Protein AF-A0A960RIA2-F1 (afdb_monomer_lite)

Sequence (87 aa):
MKNALNAPLAQIQQLKDGFGLALAVLFMFGFFWGVIKIWSGANAISKGDPDGKAGIVAGIIIAAAATIMGALFSIFGLEDAIITPRF

Radius of gyration: 19.86 Å; chains: 1; bounding box: 48×22×61 Å

Structure (mmCIF, N/CA/C/O backbone):
data_AF-A0A960RIA2-F1
#
_entry.id   AF-A0A960RIA2-F1
#
loop_
_atom_site.group_PDB
_atom_site.id
_atom_site.type_symbol
_atom_site.label_atom_id
_atom_site.label_alt_id
_atom_site.label_comp_id
_atom_site.label_asym_id
_atom_site.label_entity_id
_atom_site.label_seq_id
_atom_site.pdbx_PDB_ins_code
_atom_site.Cartn_x
_atom_site.Cartn_y
_atom_site.Cartn_z
_atom_site.occupancy
_atom_site.B_iso_or_equiv
_atom_site.auth_seq_id
_atom_site.auth_comp_id
_atom_site.auth_asym_id
_atom_site.auth_atom_id
_atom_site.pdbx_PDB_model_num
ATOM 1 N N . MET A 1 1 ? -23.107 -2.398 39.018 1.00 52.28 1 MET A N 1
ATOM 2 C CA . MET A 1 1 ? -21.777 -2.967 38.689 1.00 52.28 1 MET A CA 1
ATOM 3 C C . MET A 1 1 ? -21.601 -3.330 37.209 1.00 52.28 1 MET A C 1
ATOM 5 O O . MET A 1 1 ? -20.479 -3.254 36.738 1.00 52.28 1 MET A O 1
ATOM 9 N N . LYS A 1 2 ? -22.665 -3.635 36.443 1.00 52.56 2 LYS A N 1
ATOM 10 C CA . LYS A 1 2 ? -22.576 -3.936 34.996 1.00 52.56 2 LYS A CA 1
ATOM 11 C C . LYS A 1 2 ? -22.018 -2.783 34.130 1.00 52.56 2 LYS A C 1
ATOM 13 O O . LYS A 1 2 ? -21.365 -3.043 33.136 1.00 52.56 2 LYS A O 1
ATOM 18 N N . ASN A 1 3 ? -22.177 -1.524 34.549 1.00 55.19 3 ASN A N 1
ATOM 19 C CA . ASN A 1 3 ? -21.758 -0.359 33.752 1.00 55.19 3 ASN A CA 1
ATOM 20 C C . ASN A 1 3 ? -20.242 -0.081 33.782 1.00 55.19 3 ASN A C 1
ATOM 22 O O . ASN A 1 3 ? -19.724 0.540 32.861 1.00 55.19 3 ASN A O 1
ATOM 26 N N . ALA A 1 4 ? -19.519 -0.544 34.809 1.00 58.03 4 ALA A N 1
ATOM 27 C CA . ALA A 1 4 ? -18.082 -0.283 34.949 1.00 58.03 4 ALA A CA 1
ATOM 28 C C . ALA A 1 4 ? -17.221 -1.141 34.003 1.00 58.03 4 ALA A C 1
ATOM 30 O O . ALA A 1 4 ? -16.119 -0.741 33.648 1.00 58.03 4 ALA A O 1
ATOM 31 N N . LEU A 1 5 ? -17.738 -2.294 33.563 1.00 57.25 5 LEU A N 1
ATOM 32 C CA . LEU A 1 5 ? -17.084 -3.167 32.583 1.00 57.25 5 LEU A CA 1
ATOM 33 C C . LEU A 1 5 ? -17.322 -2.706 31.134 1.00 57.25 5 LEU A C 1
ATOM 35 O O . LEU A 1 5 ? -16.544 -3.051 30.253 1.00 57.25 5 LEU A O 1
ATOM 39 N N . ASN A 1 6 ? -18.345 -1.883 30.881 1.00 60.22 6 ASN A N 1
ATOM 40 C CA . ASN A 1 6 ? -18.683 -1.421 29.531 1.00 60.22 6 ASN A CA 1
ATOM 41 C C . ASN A 1 6 ? -17.789 -0.267 29.053 1.00 60.22 6 ASN A C 1
ATOM 43 O O . ASN A 1 6 ? -17.493 -0.183 27.866 1.00 60.22 6 ASN A O 1
ATOM 47 N N . ALA A 1 7 ? -17.329 0.596 29.962 1.00 65.62 7 ALA A N 1
ATOM 48 C CA . ALA A 1 7 ? -16.423 1.699 29.638 1.00 65.62 7 ALA A CA 1
ATOM 49 C C . ALA A 1 7 ? -15.071 1.239 29.040 1.00 65.62 7 ALA A C 1
ATOM 51 O O . ALA A 1 7 ? -14.708 1.741 27.975 1.00 65.62 7 ALA A O 1
ATOM 52 N N . PRO A 1 8 ? -14.343 0.266 29.634 1.00 71.19 8 PRO A N 1
ATOM 53 C CA . PRO A 1 8 ? -13.093 -0.212 29.045 1.00 71.19 8 PRO A CA 1
ATOM 54 C C . PRO A 1 8 ? -13.321 -0.954 27.721 1.00 71.19 8 PRO A C 1
ATOM 56 O O . PRO A 1 8 ? -12.524 -0.811 26.799 1.00 71.19 8 PRO A O 1
ATOM 59 N N . LEU A 1 9 ? -14.425 -1.696 27.582 1.00 69.25 9 LEU A N 1
ATOM 60 C CA . LEU A 1 9 ? -14.758 -2.390 26.333 1.00 69.25 9 LEU A CA 1
ATOM 61 C C . LEU A 1 9 ? -15.080 -1.411 25.192 1.00 69.25 9 LEU A C 1
ATOM 63 O O . LEU A 1 9 ? -14.612 -1.610 24.072 1.00 69.25 9 LEU A O 1
ATOM 67 N N . ALA A 1 10 ? -15.808 -0.328 25.475 1.00 72.25 10 ALA A N 1
ATOM 68 C CA . ALA A 1 10 ? -16.108 0.719 24.497 1.00 72.25 10 ALA A CA 1
ATOM 69 C C . ALA A 1 10 ? -14.843 1.461 24.032 1.00 72.25 10 ALA A C 1
ATOM 71 O O . ALA A 1 10 ? -14.673 1.704 22.838 1.00 72.25 10 ALA A O 1
ATOM 72 N 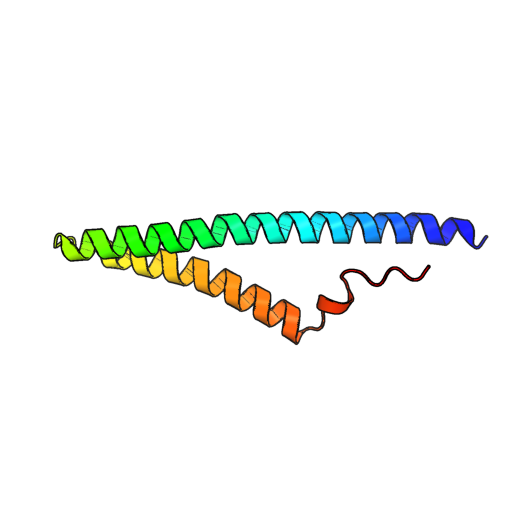N . GLN A 1 11 ? -13.919 1.757 24.953 1.00 75.19 11 GLN A N 1
ATOM 73 C CA . GLN A 1 11 ? -12.638 2.387 24.619 1.00 75.19 11 GLN A CA 1
ATOM 74 C C . GLN A 1 11 ? -11.762 1.475 23.744 1.00 75.19 11 GLN A C 1
ATOM 76 O O . GLN A 1 11 ? -11.133 1.943 22.795 1.00 75.19 11 GLN A O 1
ATOM 81 N N . ILE A 1 12 ? -11.749 0.168 24.029 1.00 78.19 12 ILE A N 1
ATOM 82 C CA . ILE A 1 12 ? -11.035 -0.822 23.212 1.00 78.19 12 ILE A CA 1
ATOM 83 C C . ILE A 1 12 ? -11.645 -0.911 21.809 1.00 78.19 12 ILE A C 1
ATOM 85 O O . ILE A 1 12 ? -10.895 -0.982 20.837 1.00 78.19 12 ILE A O 1
ATOM 89 N N . GLN A 1 13 ? -12.975 -0.881 21.681 1.00 78.56 13 GLN A N 1
ATOM 90 C CA . GLN A 1 13 ? -13.629 -0.917 20.370 1.00 78.56 13 GLN A CA 1
ATOM 91 C C . GLN A 1 13 ? -13.298 0.328 19.540 1.00 78.56 13 GLN A C 1
ATOM 93 O O . GLN A 1 13 ? -12.860 0.204 18.401 1.00 78.56 13 GLN A O 1
ATOM 98 N N . GLN A 1 14 ? -13.393 1.519 20.136 1.00 79.62 14 GLN A N 1
ATOM 99 C CA . GLN A 1 14 ? -13.049 2.770 19.458 1.00 79.62 14 GLN A CA 1
ATOM 100 C C . GLN A 1 14 ? -11.576 2.809 19.015 1.00 79.62 14 GLN A C 1
ATOM 102 O O . GLN A 1 14 ? -11.260 3.310 17.935 1.00 79.62 14 GLN A O 1
ATOM 107 N N . LEU A 1 15 ? -10.667 2.257 19.828 1.00 79.81 15 LEU A N 1
ATOM 108 C CA . LEU A 1 15 ? -9.2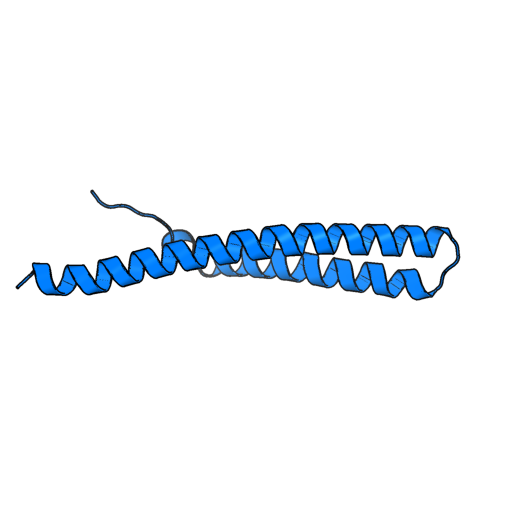54 2.139 19.472 1.00 79.81 15 LEU A CA 1
ATOM 109 C C . LEU A 1 15 ? -9.041 1.186 18.288 1.00 79.81 15 LEU A C 1
ATOM 111 O O . LEU A 1 15 ? -8.265 1.504 17.389 1.00 79.81 15 LEU A O 1
ATOM 115 N N . LYS A 1 16 ? -9.734 0.041 18.271 1.00 77.06 16 LYS A N 1
ATOM 116 C CA . LYS A 1 16 ? -9.683 -0.916 17.155 1.00 77.06 16 LYS A CA 1
ATOM 117 C C . LYS A 1 16 ? -10.198 -0.297 15.859 1.00 77.06 16 LYS A C 1
ATOM 119 O O . LYS A 1 16 ? -9.526 -0.417 14.838 1.00 77.06 16 LYS A O 1
ATOM 124 N N . ASP A 1 17 ? -11.326 0.406 15.915 1.00 80.69 17 ASP A N 1
ATOM 125 C CA . ASP A 1 17 ? -11.923 1.057 14.746 1.00 80.69 17 ASP A CA 1
ATOM 126 C C . ASP A 1 17 ? -10.993 2.152 14.193 1.00 80.69 17 ASP A C 1
ATOM 128 O O . ASP A 1 17 ? -10.725 2.206 12.991 1.00 80.69 17 ASP A O 1
ATOM 132 N N . GLY A 1 18 ? -10.426 2.984 15.077 1.00 82.00 18 GLY A N 1
ATOM 133 C CA . GLY A 1 18 ? -9.457 4.016 14.697 1.00 82.00 18 GLY A CA 1
ATOM 134 C C .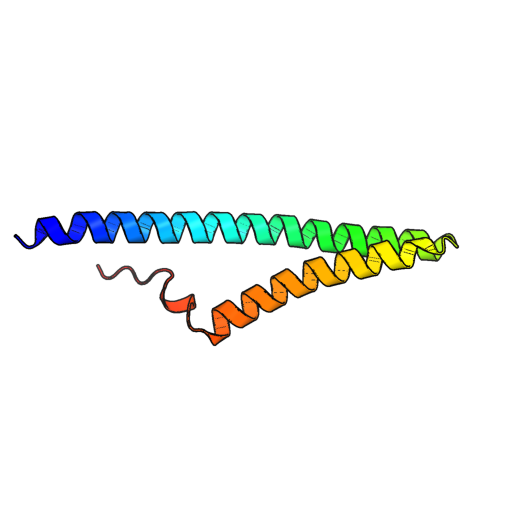 GLY A 1 18 ? -8.163 3.441 14.113 1.00 82.00 18 GLY A C 1
ATOM 135 O O . GLY A 1 18 ? -7.648 3.956 13.120 1.00 82.00 18 GLY A O 1
ATOM 136 N N . PHE A 1 19 ? -7.658 2.345 14.683 1.00 82.56 19 PHE A N 1
ATOM 137 C CA . PHE A 1 19 ? -6.476 1.648 14.175 1.00 82.56 19 PHE A CA 1
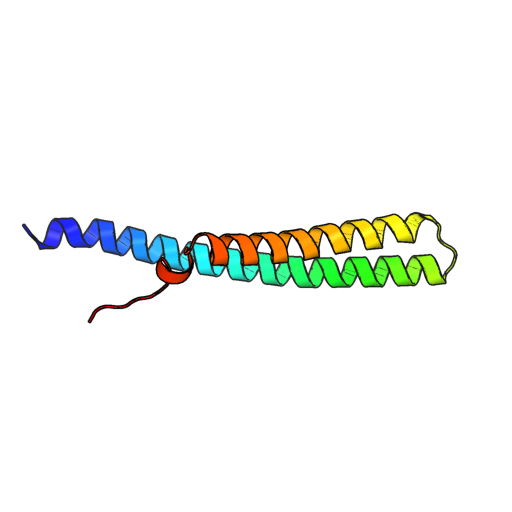ATOM 138 C C . PHE A 1 19 ? -6.735 0.987 12.814 1.00 82.56 19 PHE A C 1
ATOM 140 O O . PHE A 1 19 ? -5.902 1.099 11.916 1.00 82.56 19 PHE A O 1
ATOM 147 N N . GLY A 1 20 ? -7.904 0.364 12.629 1.00 80.19 20 GLY A N 1
ATOM 148 C CA . GLY A 1 20 ? -8.327 -0.209 11.350 1.00 80.19 20 GLY A CA 1
ATOM 149 C C . GLY A 1 20 ? -8.433 0.848 10.250 1.00 80.19 20 GLY A C 1
ATOM 150 O O . GLY A 1 20 ? -7.891 0.658 9.161 1.00 80.19 20 GLY A O 1
ATOM 151 N N . LEU A 1 21 ? -9.039 2.001 10.553 1.00 81.50 21 LEU A N 1
ATOM 152 C CA . LEU A 1 21 ? -9.097 3.145 9.636 1.00 81.50 21 LEU A CA 1
ATOM 153 C C . LEU A 1 21 ? -7.702 3.672 9.279 1.00 81.50 21 LEU A C 1
ATOM 155 O O . LEU A 1 21 ? -7.411 3.887 8.102 1.00 81.50 21 LEU A O 1
ATOM 159 N N . ALA A 1 22 ? -6.822 3.848 10.267 1.00 83.62 22 ALA A N 1
ATOM 160 C CA . ALA A 1 22 ? -5.457 4.315 10.031 1.00 83.62 22 ALA A CA 1
ATOM 161 C C . ALA A 1 22 ? -4.654 3.335 9.159 1.00 83.62 22 ALA A C 1
ATOM 163 O O . ALA A 1 22 ? -3.965 3.757 8.228 1.00 83.62 22 ALA A O 1
ATOM 164 N N . LEU A 1 23 ? -4.778 2.030 9.418 1.00 83.06 23 LEU A N 1
ATOM 165 C CA . LEU A 1 23 ? -4.158 0.987 8.602 1.00 83.06 23 LEU A CA 1
ATOM 166 C C . LEU A 1 23 ? -4.696 0.986 7.171 1.00 83.06 23 LEU A C 1
ATOM 168 O O . LEU A 1 23 ? -3.904 0.921 6.233 1.00 83.06 23 LEU A O 1
ATOM 172 N N . ALA A 1 24 ? -6.013 1.095 6.988 1.00 80.31 24 ALA A N 1
ATOM 173 C CA . ALA A 1 24 ? -6.626 1.145 5.663 1.00 80.31 24 ALA A CA 1
ATOM 174 C C . ALA A 1 24 ? -6.101 2.336 4.846 1.00 80.31 24 ALA A C 1
ATOM 176 O O . ALA A 1 24 ? -5.722 2.183 3.683 1.00 80.31 24 ALA A O 1
ATOM 177 N N . VAL A 1 25 ? -6.000 3.508 5.476 1.00 86.12 25 VAL A N 1
ATOM 178 C CA . VAL A 1 25 ? -5.430 4.710 4.856 1.00 86.12 25 VAL A CA 1
ATOM 179 C C . VAL A 1 25 ? -3.954 4.500 4.498 1.00 86.12 25 VAL A C 1
ATOM 181 O O . VAL A 1 25 ? -3.539 4.825 3.384 1.00 86.12 25 VAL A O 1
ATOM 184 N N . LEU A 1 26 ? -3.162 3.911 5.398 1.00 85.88 26 LEU A N 1
ATOM 185 C CA . LEU A 1 26 ? -1.745 3.632 5.157 1.00 85.88 26 LEU A CA 1
ATOM 186 C C . LEU A 1 26 ? -1.539 2.654 3.989 1.00 85.88 26 LEU A C 1
ATOM 188 O O . LEU A 1 26 ? -0.695 2.903 3.126 1.00 85.88 26 LEU A O 1
ATOM 192 N N . PHE A 1 27 ? -2.342 1.589 3.911 1.00 82.19 27 PHE A N 1
ATOM 193 C CA . PHE A 1 27 ? -2.314 0.657 2.782 1.00 82.19 27 PHE A CA 1
ATOM 194 C C . PHE A 1 27 ? -2.726 1.320 1.473 1.00 82.19 27 PHE A C 1
ATOM 196 O O . PHE A 1 27 ? -2.082 1.080 0.453 1.00 82.19 27 PHE A O 1
ATOM 203 N N . MET A 1 28 ? -3.741 2.184 1.493 1.00 84.50 28 MET A N 1
ATOM 204 C CA . MET A 1 28 ? -4.175 2.923 0.310 1.00 84.50 28 MET A CA 1
ATOM 205 C C . MET A 1 28 ? -3.035 3.786 -0.250 1.00 84.50 28 MET A C 1
ATOM 207 O O . MET A 1 28 ? -2.684 3.655 -1.423 1.00 84.50 28 MET A O 1
ATOM 211 N N . PHE A 1 29 ? -2.392 4.608 0.585 1.00 87.69 29 PHE A N 1
ATOM 212 C CA . PHE A 1 29 ? -1.251 5.423 0.153 1.00 87.69 29 PHE A CA 1
ATOM 213 C C . PHE A 1 29 ? -0.052 4.575 -0.289 1.00 87.69 29 PHE A C 1
ATOM 215 O O . PHE A 1 29 ? 0.568 4.881 -1.310 1.00 87.69 29 PHE A O 1
ATOM 222 N N . GLY A 1 30 ? 0.258 3.501 0.444 1.00 87.12 30 GLY A N 1
ATOM 223 C CA . GLY A 1 30 ? 1.339 2.576 0.101 1.00 87.12 30 GLY A CA 1
ATOM 224 C C . GLY A 1 30 ? 1.119 1.891 -1.248 1.00 87.12 30 GLY A C 1
ATOM 225 O O . GLY A 1 30 ? 2.046 1.812 -2.052 1.00 87.12 30 GLY A O 1
ATOM 226 N N . PHE A 1 31 ? -0.112 1.467 -1.539 1.00 83.88 31 PHE A N 1
ATOM 227 C CA . PHE A 1 31 ? -0.469 0.826 -2.802 1.00 83.88 31 PHE A CA 1
ATOM 228 C C . PHE A 1 31 ? -0.264 1.763 -3.997 1.00 83.88 31 PHE A C 1
ATOM 230 O O . PHE A 1 31 ? 0.428 1.395 -4.949 1.00 83.88 31 PHE A O 1
ATOM 237 N N . PHE A 1 32 ? -0.776 2.998 -3.928 1.00 87.94 32 PHE A N 1
ATOM 238 C CA . PHE A 1 32 ? -0.558 3.987 -4.990 1.00 87.94 32 PHE A CA 1
ATOM 239 C C . PHE A 1 32 ? 0.933 4.290 -5.194 1.00 87.94 32 PHE A C 1
ATOM 241 O O . PHE A 1 32 ? 1.401 4.345 -6.333 1.00 87.94 32 PHE A O 1
ATOM 248 N N . TRP A 1 33 ? 1.706 4.404 -4.110 1.00 87.19 33 TRP A N 1
ATOM 249 C CA . TRP A 1 33 ? 3.163 4.557 -4.183 1.00 87.19 33 TRP A CA 1
ATOM 250 C C . TRP A 1 33 ? 3.864 3.364 -4.842 1.00 87.19 33 TRP A C 1
ATOM 252 O O . TRP A 1 33 ? 4.800 3.553 -5.624 1.00 87.19 33 TRP A O 1
ATOM 262 N N . GLY A 1 34 ? 3.407 2.144 -4.554 1.00 87.00 34 GLY A N 1
ATOM 263 C CA . GLY A 1 34 ? 3.875 0.925 -5.207 1.00 87.00 34 GLY A CA 1
ATOM 264 C C . GLY A 1 34 ? 3.658 0.983 -6.718 1.00 87.00 34 GLY A C 1
ATOM 265 O O . GLY A 1 34 ? 4.617 0.835 -7.476 1.00 87.00 34 GLY A O 1
ATOM 266 N N . VAL A 1 35 ? 2.434 1.296 -7.157 1.00 88.06 35 VAL A N 1
ATOM 267 C CA . VAL A 1 35 ? 2.081 1.422 -8.585 1.00 88.06 35 VAL A CA 1
ATOM 268 C C . VAL A 1 35 ? 2.938 2.481 -9.286 1.00 88.06 35 VAL A C 1
ATOM 270 O O . VAL A 1 35 ? 3.488 2.212 -10.355 1.00 88.06 35 VAL A O 1
ATOM 273 N N . ILE A 1 36 ? 3.123 3.656 -8.670 1.00 91.00 36 ILE A N 1
ATOM 274 C CA . ILE A 1 36 ? 3.961 4.731 -9.226 1.00 91.00 36 ILE A CA 1
ATOM 275 C C . ILE A 1 36 ? 5.412 4.266 -9.402 1.00 91.00 36 ILE A C 1
ATOM 277 O O . ILE A 1 36 ? 6.009 4.525 -10.448 1.00 91.00 36 ILE A O 1
ATOM 281 N N . LYS A 1 37 ? 5.989 3.549 -8.427 1.00 88.44 37 LYS A N 1
ATOM 282 C CA . LYS A 1 37 ? 7.352 3.006 -8.563 1.00 88.44 37 LYS A CA 1
ATOM 283 C C . LYS A 1 37 ? 7.465 1.963 -9.670 1.00 88.44 37 LYS A C 1
ATOM 285 O O . LYS A 1 37 ? 8.448 2.001 -10.409 1.00 88.44 37 LYS A O 1
ATOM 290 N N . ILE A 1 38 ? 6.480 1.069 -9.807 1.00 88.62 38 ILE A N 1
ATOM 291 C CA . ILE A 1 38 ? 6.456 0.083 -10.901 1.00 88.62 38 ILE A CA 1
ATOM 292 C C . ILE A 1 38 ? 6.455 0.810 -12.242 1.00 88.62 38 ILE A C 1
ATOM 294 O O . ILE A 1 38 ? 7.267 0.500 -13.113 1.00 88.62 38 ILE A O 1
ATOM 298 N N . TRP A 1 39 ? 5.586 1.810 -12.394 1.00 87.44 39 TRP A N 1
ATOM 299 C CA . TRP A 1 39 ? 5.482 2.561 -13.638 1.00 87.44 39 TRP A CA 1
ATOM 300 C C . TRP A 1 39 ? 6.749 3.372 -13.939 1.00 87.44 39 TRP A C 1
ATOM 302 O O . TRP A 1 39 ? 7.257 3.326 -15.059 1.00 87.44 39 TRP A O 1
ATOM 312 N N . SER A 1 40 ? 7.309 4.052 -12.936 1.00 87.50 40 SER A N 1
ATOM 313 C CA . SER A 1 40 ? 8.568 4.795 -13.063 1.00 87.50 40 SER A CA 1
ATOM 314 C C . SER A 1 40 ? 9.734 3.878 -13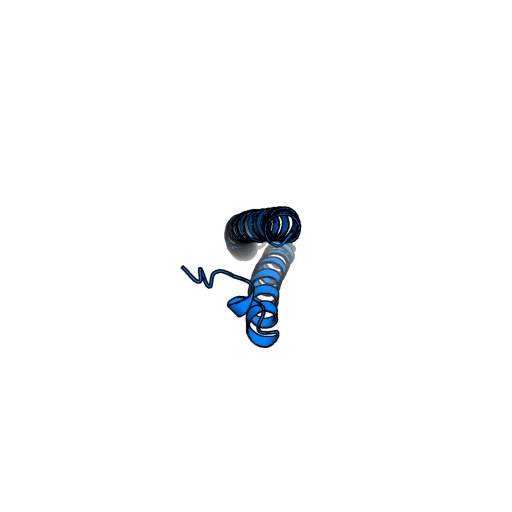.452 1.00 87.50 40 SER A C 1
ATOM 316 O O . SER A 1 40 ? 10.471 4.178 -14.391 1.00 87.50 40 SER A O 1
ATOM 318 N N . GLY A 1 41 ? 9.848 2.711 -12.808 1.00 86.00 41 GLY A N 1
ATOM 319 C CA . GLY A 1 41 ? 10.850 1.703 -13.149 1.00 86.00 41 GLY A CA 1
ATOM 320 C C . GLY A 1 41 ? 10.676 1.151 -14.567 1.00 86.00 41 GLY A C 1
ATOM 321 O O . GLY A 1 41 ? 11.649 1.054 -15.311 1.00 86.00 41 GLY A O 1
ATOM 322 N N . ALA A 1 42 ? 9.439 0.871 -14.991 1.00 86.38 42 ALA A N 1
ATOM 323 C CA . ALA A 1 42 ? 9.140 0.433 -16.357 1.00 86.38 42 ALA A CA 1
ATOM 324 C C . ALA A 1 42 ? 9.502 1.499 -17.405 1.00 86.38 42 ALA A C 1
ATOM 326 O O . ALA A 1 42 ? 10.095 1.181 -18.437 1.00 86.38 42 ALA A O 1
ATOM 327 N N . ASN A 1 43 ? 9.211 2.770 -17.118 1.00 86.00 43 ASN A N 1
ATOM 328 C CA . ASN A 1 43 ? 9.582 3.894 -17.974 1.00 86.00 43 ASN A CA 1
ATOM 329 C C . ASN A 1 43 ? 11.110 4.067 -18.063 1.00 86.00 43 ASN A C 1
ATOM 331 O O . ASN A 1 43 ? 11.630 4.326 -19.145 1.00 86.00 43 ASN A O 1
ATOM 335 N N . ALA A 1 44 ? 11.848 3.872 -16.967 1.00 86.06 44 ALA A N 1
ATOM 336 C CA . ALA A 1 44 ? 13.313 3.901 -16.970 1.00 86.06 44 ALA A CA 1
ATOM 337 C C . ALA A 1 44 ? 13.911 2.763 -17.824 1.00 86.06 44 ALA A C 1
ATOM 339 O O . ALA A 1 44 ? 14.755 3.022 -18.682 1.00 86.06 44 ALA A O 1
ATOM 340 N N . ILE A 1 45 ? 13.383 1.536 -17.704 1.00 85.56 45 ILE A N 1
ATOM 341 C CA . ILE A 1 45 ? 13.786 0.409 -18.569 1.00 85.56 45 ILE A CA 1
ATOM 342 C C . ILE A 1 45 ? 13.530 0.727 -20.047 1.00 85.56 45 ILE A C 1
ATOM 344 O O . ILE A 1 45 ? 14.391 0.459 -20.883 1.00 85.56 45 ILE A O 1
ATOM 348 N N . SER A 1 46 ? 12.387 1.339 -20.386 1.00 81.50 46 SER A N 1
ATOM 349 C CA . SER A 1 46 ? 12.085 1.710 -21.781 1.00 81.50 46 SER A CA 1
ATOM 350 C C . SER A 1 46 ? 13.044 2.749 -22.374 1.00 81.50 46 SER A C 1
ATOM 352 O O . SER A 1 46 ? 13.150 2.857 -23.593 1.00 81.50 46 SER A O 1
ATOM 354 N N . LYS A 1 47 ? 13.768 3.487 -21.524 1.00 84.25 47 LYS A N 1
ATOM 355 C CA . LYS A 1 47 ? 14.766 4.494 -21.914 1.00 84.25 47 LYS A CA 1
ATOM 356 C C . LYS A 1 47 ? 16.197 3.948 -21.937 1.00 84.25 47 LYS A C 1
ATOM 358 O O . LYS A 1 47 ? 17.122 4.705 -22.215 1.00 84.25 47 LYS A O 1
ATOM 363 N N . GLY A 1 48 ? 16.380 2.655 -21.667 1.00 80.19 48 GLY A N 1
ATOM 364 C CA . GLY A 1 48 ? 17.688 2.001 -21.652 1.00 80.19 48 GLY A CA 1
ATOM 365 C C . GLY A 1 48 ? 18.446 2.126 -20.329 1.00 80.19 48 GLY A C 1
ATOM 366 O O . GLY A 1 48 ? 19.624 1.784 -20.296 1.00 80.19 48 GLY A O 1
ATOM 367 N N . ASP A 1 49 ? 17.794 2.584 -19.254 1.00 83.06 49 ASP A N 1
ATOM 368 C CA . ASP A 1 49 ? 18.398 2.684 -17.924 1.00 83.06 49 ASP A CA 1
ATOM 369 C C . ASP A 1 49 ? 18.380 1.310 -17.210 1.00 83.06 49 ASP A C 1
ATOM 371 O O . ASP A 1 49 ? 17.293 0.780 -16.921 1.00 83.06 49 ASP A O 1
ATOM 375 N N . PRO A 1 50 ? 19.550 0.708 -16.911 1.00 72.12 50 PRO A N 1
ATOM 376 C CA . PRO A 1 50 ? 19.641 -0.567 -16.198 1.00 72.12 50 PRO A CA 1
ATOM 377 C C . PRO A 1 50 ? 19.017 -0.532 -14.794 1.00 72.12 50 PRO A C 1
ATOM 379 O O . PRO A 1 50 ? 18.525 -1.567 -14.323 1.00 72.12 50 PRO A O 1
ATOM 382 N N . ASP A 1 51 ? 18.976 0.641 -14.153 1.00 77.50 51 ASP A N 1
ATOM 383 C CA . ASP A 1 51 ? 18.504 0.813 -12.774 1.00 77.50 51 ASP A CA 1
ATOM 384 C C . ASP A 1 51 ? 16.970 0.787 -12.661 1.00 77.50 51 ASP A C 1
ATOM 386 O O . ASP A 1 51 ? 16.411 0.588 -11.576 1.00 77.50 51 ASP A O 1
ATOM 390 N N . GLY A 1 52 ? 16.249 0.865 -13.787 1.00 73.75 52 GLY A N 1
ATOM 391 C CA . GLY A 1 52 ? 14.784 0.789 -13.816 1.00 73.75 52 GLY A CA 1
ATOM 392 C C . GLY A 1 52 ? 14.213 -0.517 -13.240 1.00 73.75 52 GLY A C 1
ATOM 393 O O . GLY A 1 52 ? 13.098 -0.538 -12.708 1.00 73.75 52 GLY A O 1
ATOM 394 N N . LYS A 1 53 ? 15.002 -1.602 -13.243 1.00 79.19 53 LYS A N 1
ATOM 395 C CA . LYS A 1 53 ? 14.634 -2.887 -12.620 1.00 79.19 53 LYS A CA 1
ATOM 396 C C . LYS A 1 53 ? 14.453 -2.759 -11.105 1.00 79.19 53 LYS A C 1
ATOM 398 O O . LYS A 1 53 ? 13.525 -3.355 -10.558 1.00 79.19 53 LYS A O 1
ATOM 403 N N . ALA A 1 54 ? 15.280 -1.954 -10.437 1.00 82.62 54 ALA A N 1
ATOM 404 C CA . ALA A 1 54 ? 15.183 -1.739 -8.995 1.00 82.62 54 ALA A CA 1
ATOM 405 C C . ALA A 1 54 ? 13.883 -1.008 -8.619 1.00 82.62 54 ALA A C 1
ATOM 407 O O . ALA A 1 54 ? 13.248 -1.352 -7.621 1.00 82.62 54 ALA A O 1
ATOM 408 N N . GLY A 1 55 ? 13.436 -0.060 -9.453 1.00 80.06 55 GLY A N 1
ATOM 409 C CA . GLY A 1 55 ? 12.155 0.634 -9.285 1.00 80.06 55 GLY A CA 1
ATOM 410 C C . GLY A 1 55 ? 10.949 -0.307 -9.376 1.00 80.06 55 GLY A C 1
ATOM 411 O O . GLY A 1 55 ? 10.060 -0.254 -8.524 1.00 80.06 55 GLY A O 1
ATOM 412 N N . ILE A 1 56 ? 10.961 -1.229 -10.347 1.00 84.56 56 ILE A N 1
ATOM 413 C CA . ILE A 1 56 ? 9.918 -2.256 -10.498 1.00 84.56 56 ILE A CA 1
ATOM 414 C C . ILE A 1 56 ? 9.904 -3.204 -9.301 1.00 84.56 56 ILE A C 1
ATOM 416 O O . ILE A 1 56 ? 8.848 -3.414 -8.708 1.00 84.56 56 ILE A O 1
ATOM 420 N N . VAL A 1 57 ? 11.063 -3.743 -8.913 1.00 86.56 57 VAL A N 1
ATOM 421 C CA . VAL A 1 57 ? 11.170 -4.667 -7.773 1.00 86.56 57 VAL A CA 1
ATOM 422 C C . VAL A 1 57 ? 10.689 -3.994 -6.488 1.00 86.56 57 VAL A C 1
ATOM 424 O O . VAL A 1 57 ? 9.875 -4.564 -5.764 1.00 86.56 57 VAL A O 1
ATOM 427 N N . ALA A 1 58 ? 11.111 -2.752 -6.237 1.00 83.81 58 ALA A N 1
ATOM 428 C CA . ALA A 1 58 ? 10.662 -1.994 -5.076 1.00 83.81 58 ALA A CA 1
ATOM 429 C C . ALA A 1 58 ? 9.141 -1.775 -5.077 1.00 83.81 58 ALA A C 1
ATOM 431 O O . ALA A 1 58 ? 8.508 -1.869 -4.027 1.00 83.81 58 ALA A O 1
ATOM 432 N N . GLY A 1 59 ? 8.547 -1.487 -6.236 1.00 82.50 59 GLY A N 1
ATOM 433 C CA . GLY A 1 59 ? 7.104 -1.316 -6.357 1.00 82.50 59 GLY A CA 1
ATOM 434 C C . GLY A 1 59 ? 6.317 -2.621 -6.174 1.00 82.50 59 GLY A C 1
ATOM 435 O O . GLY A 1 59 ? 5.309 -2.625 -5.467 1.00 82.50 59 GLY A O 1
ATOM 436 N N . ILE A 1 60 ? 6.811 -3.741 -6.718 1.00 86.81 60 ILE A N 1
ATOM 437 C CA . ILE A 1 60 ? 6.213 -5.075 -6.536 1.00 86.81 60 ILE A CA 1
ATOM 438 C C . ILE A 1 60 ? 6.246 -5.493 -5.066 1.00 86.81 60 ILE A C 1
ATOM 440 O O . ILE A 1 60 ? 5.243 -5.988 -4.566 1.00 86.81 60 ILE A O 1
ATOM 444 N N . ILE A 1 61 ? 7.354 -5.266 -4.354 1.00 87.31 61 ILE A N 1
ATOM 445 C CA . ILE A 1 61 ? 7.464 -5.600 -2.925 1.00 87.31 61 ILE A CA 1
ATOM 446 C C . ILE A 1 61 ? 6.424 -4.830 -2.101 1.00 87.31 61 ILE A C 1
ATOM 448 O O . ILE A 1 61 ? 5.766 -5.418 -1.246 1.00 87.31 61 ILE A O 1
ATOM 452 N N . ILE A 1 62 ? 6.238 -3.534 -2.377 1.00 85.12 62 ILE A N 1
ATOM 453 C CA . ILE A 1 62 ? 5.248 -2.699 -1.678 1.00 85.12 62 ILE A CA 1
ATOM 454 C C . ILE A 1 62 ? 3.820 -3.188 -1.962 1.00 85.12 62 ILE A C 1
ATOM 456 O O . ILE A 1 62 ? 3.023 -3.329 -1.034 1.00 85.12 62 ILE A O 1
ATOM 460 N N . ALA A 1 63 ? 3.501 -3.491 -3.225 1.00 83.06 63 ALA A N 1
ATOM 461 C CA . ALA A 1 63 ? 2.190 -4.016 -3.603 1.00 83.06 63 ALA A CA 1
ATOM 462 C C . ALA A 1 63 ? 1.929 -5.405 -2.989 1.00 83.06 63 ALA A C 1
ATOM 464 O O . ALA A 1 63 ? 0.879 -5.627 -2.389 1.00 83.06 63 ALA A O 1
ATOM 465 N N . ALA A 1 64 ? 2.908 -6.311 -3.065 1.00 83.00 64 ALA A N 1
ATOM 466 C CA . ALA A 1 64 ? 2.826 -7.652 -2.497 1.00 83.00 64 ALA A CA 1
ATOM 467 C C . ALA A 1 64 ? 2.655 -7.615 -0.974 1.00 83.00 64 ALA A C 1
ATOM 469 O O . ALA A 1 64 ? 1.843 -8.364 -0.444 1.00 83.00 64 ALA A O 1
ATOM 470 N N . ALA A 1 65 ? 3.350 -6.719 -0.266 1.00 80.38 65 ALA A N 1
ATOM 471 C CA . ALA A 1 65 ? 3.194 -6.564 1.178 1.00 80.38 65 ALA A CA 1
ATOM 472 C C . ALA A 1 65 ? 1.756 -6.180 1.571 1.00 80.38 65 ALA A C 1
ATOM 474 O O . ALA A 1 65 ? 1.213 -6.743 2.521 1.00 80.38 65 ALA A O 1
ATOM 475 N N . ALA A 1 66 ? 1.118 -5.274 0.820 1.00 77.50 66 ALA A N 1
ATOM 476 C CA . ALA A 1 66 ? -0.277 -4.897 1.051 1.00 77.50 66 ALA A CA 1
ATOM 477 C C . ALA A 1 66 ? -1.243 -6.066 0.804 1.00 77.50 66 ALA A C 1
ATOM 479 O O . ALA A 1 66 ? -2.108 -6.344 1.634 1.00 77.50 66 ALA A O 1
ATOM 480 N N . THR A 1 67 ? -1.063 -6.794 -0.301 1.00 77.62 67 THR A N 1
ATOM 481 C CA . THR A 1 67 ? -1.893 -7.961 -0.634 1.00 77.62 67 THR A CA 1
ATOM 482 C C . THR A 1 67 ? -1.712 -9.107 0.363 1.00 77.62 67 THR A C 1
ATOM 484 O O . THR A 1 67 ? -2.698 -9.709 0.778 1.00 77.62 67 THR A O 1
ATOM 487 N N . ILE A 1 68 ? -0.476 -9.385 0.791 1.00 79.75 68 ILE A N 1
ATOM 488 C CA . ILE A 1 68 ? -0.171 -10.412 1.797 1.00 79.75 68 ILE A CA 1
ATOM 489 C C . ILE A 1 68 ? -0.831 -10.051 3.127 1.00 79.75 68 ILE A C 1
ATOM 491 O O . ILE A 1 68 ? -1.483 -10.901 3.722 1.00 79.75 68 ILE A O 1
ATOM 495 N N . MET A 1 69 ? -0.732 -8.797 3.576 1.00 74.00 69 MET A N 1
ATOM 496 C CA . MET A 1 69 ? -1.387 -8.367 4.816 1.00 74.00 69 MET A CA 1
ATOM 497 C C . MET A 1 69 ? -2.910 -8.500 4.739 1.00 74.00 69 MET A C 1
ATOM 499 O O . MET A 1 69 ? -3.508 -9.031 5.671 1.00 74.00 69 MET A O 1
ATOM 503 N N . GLY A 1 70 ? -3.532 -8.103 3.623 1.00 73.06 70 GLY A N 1
ATOM 504 C CA . GLY A 1 70 ? -4.971 -8.302 3.413 1.00 73.06 70 GLY A CA 1
ATOM 505 C C . GLY A 1 70 ? -5.376 -9.780 3.450 1.00 73.06 70 GLY A C 1
ATOM 506 O O . GLY A 1 70 ? -6.318 -10.147 4.148 1.00 73.06 70 GLY A O 1
ATOM 507 N N . ALA A 1 71 ? -4.620 -10.646 2.771 1.00 72.56 71 ALA A N 1
ATOM 508 C CA . ALA A 1 71 ? -4.871 -12.085 2.761 1.00 72.56 71 ALA A CA 1
ATOM 509 C C . ALA A 1 71 ? -4.693 -12.721 4.149 1.00 72.56 71 ALA A C 1
ATOM 511 O O . ALA A 1 71 ? -5.508 -13.544 4.551 1.00 72.56 71 ALA A O 1
ATOM 512 N N . LEU A 1 72 ? -3.666 -12.322 4.907 1.00 71.44 72 LEU A N 1
ATOM 513 C CA . LEU A 1 72 ? -3.451 -12.812 6.270 1.00 71.44 72 LEU A CA 1
ATOM 514 C C . LEU A 1 72 ? -4.570 -12.351 7.215 1.00 71.44 72 LEU A C 1
ATOM 516 O O . LEU A 1 72 ? -5.061 -13.160 7.995 1.00 71.44 72 LEU A O 1
ATOM 520 N N . PHE A 1 73 ? -5.021 -11.096 7.123 1.00 68.19 73 PHE A N 1
ATOM 52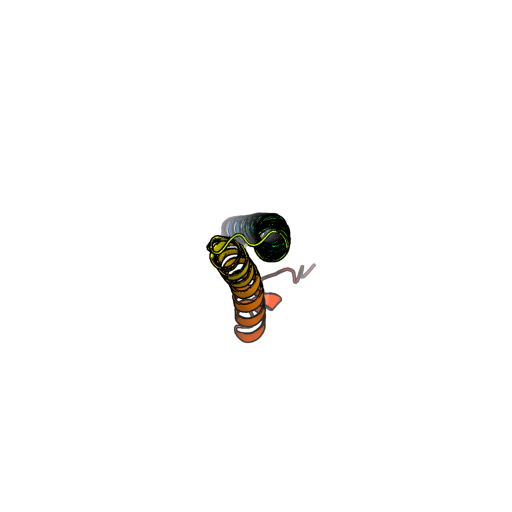1 C CA . PHE A 1 73 ? -6.158 -10.604 7.915 1.00 68.19 73 PHE A CA 1
ATOM 522 C C . PHE A 1 73 ? -7.442 -11.397 7.646 1.00 68.19 73 PHE A C 1
ATOM 524 O O . PHE A 1 73 ? -8.159 -11.731 8.591 1.00 68.19 73 PHE A O 1
ATOM 531 N N . SER A 1 74 ? -7.678 -11.746 6.380 1.00 68.25 74 SER A N 1
ATOM 532 C CA . SER A 1 74 ? -8.802 -12.584 5.960 1.00 68.25 74 SER A CA 1
ATOM 533 C C . SER A 1 74 ? -8.680 -14.023 6.479 1.00 68.25 74 SER A C 1
ATOM 535 O O . SER A 1 74 ? -9.582 -14.535 7.138 1.00 68.25 74 SER A O 1
ATOM 537 N N . ILE A 1 75 ? -7.517 -14.660 6.288 1.00 67.62 75 ILE A N 1
ATOM 538 C CA . ILE A 1 75 ? -7.258 -16.049 6.713 1.00 67.62 75 ILE A CA 1
ATOM 539 C C . ILE A 1 75 ? -7.339 -16.209 8.238 1.00 67.62 75 ILE A C 1
ATOM 541 O O . ILE A 1 75 ? -7.860 -17.213 8.722 1.00 67.62 75 ILE A O 1
ATOM 545 N N . PHE A 1 76 ? -6.838 -15.240 9.009 1.00 70.00 76 PHE A N 1
ATOM 546 C CA . PHE A 1 76 ? -6.873 -15.289 10.474 1.00 70.00 76 PHE A CA 1
ATOM 547 C C . PHE A 1 76 ? -8.226 -14.877 11.075 1.00 70.00 76 PHE A C 1
ATOM 549 O O . PHE A 1 76 ? -8.333 -14.781 12.298 1.00 70.00 76 PHE A O 1
ATOM 556 N N . GLY A 1 77 ? -9.256 -14.640 10.253 1.00 61.47 77 GLY A N 1
ATOM 557 C CA . GLY A 1 77 ? -10.596 -14.301 10.737 1.00 61.47 77 GLY A CA 1
ATOM 558 C C . GLY A 1 77 ? -10.639 -12.988 11.523 1.00 61.47 77 GLY A C 1
ATOM 559 O O . GLY A 1 77 ? -11.523 -12.788 12.352 1.00 61.47 77 GLY A O 1
ATOM 560 N N . LEU A 1 78 ? -9.685 -12.081 11.278 1.00 62.97 78 LEU A N 1
ATOM 561 C CA . LEU A 1 78 ? -9.671 -10.746 11.888 1.00 62.97 78 LEU A CA 1
ATOM 562 C C . LEU A 1 78 ? -10.729 -9.818 11.270 1.00 62.97 78 LEU A C 1
ATOM 564 O O . LEU A 1 78 ? -10.897 -8.690 11.727 1.00 62.97 78 LEU A O 1
ATOM 568 N N . GLU A 1 79 ? -11.463 -10.305 10.271 1.00 59.00 79 GLU A N 1
ATOM 569 C CA . GLU A 1 79 ? -12.630 -9.655 9.674 1.00 59.00 79 GLU A CA 1
ATOM 570 C C . GLU A 1 79 ? -13.782 -9.525 10.690 1.00 59.00 79 GLU A C 1
ATOM 572 O O . GLU A 1 79 ? -14.396 -8.467 10.766 1.00 59.00 79 GLU A O 1
ATOM 577 N N . ASP A 1 80 ? -13.992 -10.520 11.566 1.00 54.16 80 ASP A N 1
ATOM 578 C CA . ASP A 1 80 ? -15.028 -10.501 12.623 1.00 54.16 80 ASP A CA 1
ATOM 579 C C . ASP A 1 80 ? -14.657 -9.618 13.834 1.00 54.16 80 ASP A C 1
ATOM 581 O O . ASP A 1 80 ? -15.487 -9.324 14.698 1.00 54.16 80 ASP A O 1
ATOM 585 N N . ALA A 1 81 ? -13.401 -9.162 13.924 1.00 53.59 81 ALA A N 1
ATOM 586 C CA . ALA A 1 81 ? -12.988 -8.167 14.918 1.00 53.59 81 ALA A CA 1
ATOM 587 C C . ALA A 1 81 ? -13.384 -6.733 14.513 1.00 53.59 81 ALA A C 1
ATOM 589 O O . ALA A 1 81 ? -13.207 -5.801 15.308 1.00 53.59 81 ALA A O 1
ATOM 590 N N . ILE A 1 82 ? -13.922 -6.568 13.300 1.00 60.56 82 ILE A N 1
ATOM 591 C CA . ILE A 1 82 ? -14.379 -5.311 12.720 1.00 60.56 82 ILE A CA 1
ATOM 592 C C . ILE A 1 82 ? -15.903 -5.406 12.523 1.00 60.56 82 ILE A C 1
ATOM 594 O O . ILE A 1 82 ? -16.407 -6.060 11.623 1.00 60.56 82 ILE A O 1
ATOM 598 N N . ILE A 1 83 ? -16.621 -4.683 13.389 1.00 58.06 83 ILE A N 1
ATOM 599 C CA . ILE A 1 83 ? -18.021 -4.251 13.243 1.00 58.06 83 ILE A CA 1
ATOM 600 C C . ILE A 1 83 ? -19.071 -5.387 13.190 1.00 58.06 83 ILE A C 1
ATOM 602 O O . ILE A 1 83 ? -19.730 -5.615 12.183 1.00 58.06 83 ILE A O 1
ATOM 606 N N . THR A 1 84 ? -19.388 -5.971 14.351 1.00 55.19 84 THR A N 1
ATOM 607 C CA . THR A 1 84 ? -20.787 -6.344 14.654 1.00 55.19 84 THR A CA 1
ATOM 608 C C . THR A 1 84 ? -21.325 -5.437 15.761 1.00 55.19 84 THR A C 1
ATOM 610 O O . THR A 1 84 ? -21.097 -5.721 16.942 1.00 55.19 84 THR A O 1
ATOM 613 N N . PRO A 1 85 ? -22.037 -4.345 15.430 1.00 51.94 85 PRO A N 1
ATOM 614 C CA . PRO A 1 85 ? -22.821 -3.607 16.403 1.00 51.94 85 PRO A CA 1
ATOM 615 C C . PRO A 1 85 ? -23.992 -4.509 16.794 1.00 51.94 85 PRO A C 1
ATOM 617 O O . PRO A 1 85 ? -24.898 -4.752 15.997 1.00 51.94 85 PRO A O 1
ATOM 620 N N . ARG A 1 86 ? -23.959 -5.057 18.009 1.00 52.62 86 ARG A N 1
ATOM 621 C CA . ARG A 1 86 ? -25.149 -5.658 18.613 1.00 52.62 86 ARG A CA 1
ATOM 622 C C . ARG A 1 86 ? -25.881 -4.532 19.331 1.00 52.62 86 ARG A C 1
ATOM 624 O O . ARG A 1 86 ? -25.391 -4.055 20.353 1.00 52.62 86 ARG A O 1
ATOM 631 N N . PHE A 1 87 ? -26.960 -4.062 18.709 1.00 55.44 87 PHE A N 1
ATOM 632 C CA . PHE A 1 87 ? -27.929 -3.163 19.332 1.00 55.44 87 PHE A CA 1
ATOM 633 C C . PHE A 1 87 ? -28.553 -3.816 20.569 1.00 55.44 87 PHE A C 1
ATOM 635 O O . PHE A 1 87 ? -28.747 -5.055 20.543 1.00 55.44 87 PHE A O 1
#

pLDDT: mean 76.08, std 11.2, range [51.94, 91.0]

Secondary structure (DSSP, 8-state):
-HHHHHHHHHHHHHHHHHHHHHHHHHHHHHHHHHHHHHHHHHHHHHTT-TTHHHHHHHHHHHHHHHHHHHHHHHHTTTTTTS-----

Foldseek 3Di:
DVVVVVVVVVVVLVVVQVVVVVVVVVLVVLLVQLVVLLVQLVVCVVVVHPCSVVSNVSSVVSNVVSVVVVVVCVVVVVVVVPDDPDD